Protein AF-A0A8B6CN92-F1 (afdb_monomer_lite)

InterPro domains:
  IPR001315 CARD domain [PF00619] (93-138)
  IPR001315 CARD domain [PS50209] (93-139)
  IPR011029 Death-like domain superfamily [G3DSA:1.10.533.10] (2-71)
  IPR011029 Death-like domain superfamily [G3DSA:1.10.533.10] (83-139)
  IPR011029 Death-like domain superfamily [SSF47986] (93-139)

Organism: Mytilus galloprovincialis (NCBI:txid29158)

Sequence (139 aa):
MVFQLGTDLGLSITDLEHIDKCNCDLTTQSKEVLFRWRRDRLVRPTIRVLEQALVNSRKGSRCLEEVVKNVALKTLRAVETITDKIRDIYSDKIIQDIQISQILDHMMTHLVISADDRRDIEHYPRQDDQNKALLDIVI

Foldseek 3Di:
DLQQLLVLLPHDPVQLVVLPVPDDDPVSSNVVSLVCSPVVPSDPPDPVSSVVSCVVVVPDDPVVVVVVVVVVVVVVVVVVVVVVVVVCCCVVPVPVVDDVVVVVVVCVVVVVDDPVLVVVLVVDPDSVSSVVSVVVSND

Structur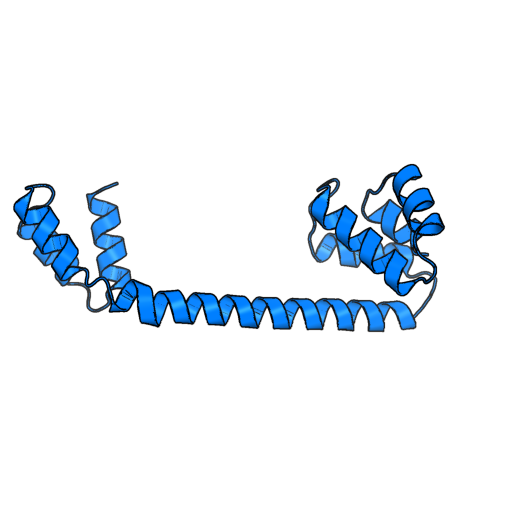e (mmCIF, N/CA/C/O backbone):
data_AF-A0A8B6CN92-F1
#
_entry.id   AF-A0A8B6CN92-F1
#
loop_
_atom_site.group_PDB
_atom_site.id
_atom_site.type_symbol
_atom_site.label_atom_id
_atom_site.label_alt_id
_atom_site.label_comp_id
_atom_site.label_asym_id
_atom_site.label_entity_id
_atom_site.label_seq_id
_atom_site.pdbx_PDB_ins_code
_atom_site.Cartn_x
_atom_site.Cartn_y
_atom_site.Cartn_z
_atom_site.occupancy
_atom_site.B_iso_or_equiv
_atom_site.auth_seq_id
_atom_site.auth_comp_id
_atom_site.auth_asym_id
_atom_site.auth_atom_id
_atom_site.pdbx_PDB_model_num
ATOM 1 N N . MET A 1 1 ? 17.346 -0.558 -27.825 1.00 63.81 1 MET A N 1
ATOM 2 C CA . MET A 1 1 ? 16.817 -1.514 -26.821 1.00 63.81 1 MET A CA 1
ATOM 3 C C . MET A 1 1 ? 15.950 -0.815 -25.777 1.00 63.81 1 MET A C 1
ATOM 5 O O . MET A 1 1 ? 14.793 -1.187 -25.673 1.00 63.81 1 MET A O 1
ATOM 9 N N . VAL A 1 2 ? 16.441 0.219 -25.075 1.00 70.25 2 VAL A N 1
ATOM 10 C CA . VAL A 1 2 ? 15.622 1.039 -24.146 1.00 70.25 2 VAL A CA 1
ATOM 11 C C . VAL A 1 2 ? 14.433 1.691 -24.856 1.00 70.25 2 VAL A C 1
ATOM 13 O O . VAL A 1 2 ? 13.327 1.697 -24.331 1.00 70.25 2 VAL A O 1
ATOM 16 N N . PHE A 1 3 ? 14.652 2.128 -26.097 1.00 78.62 3 PHE A N 1
ATOM 17 C CA . PHE A 1 3 ? 13.602 2.637 -26.974 1.00 78.62 3 PHE A CA 1
ATOM 18 C C . PHE A 1 3 ? 12.463 1.619 -27.177 1.00 78.62 3 PHE A C 1
ATOM 20 O O . PHE A 1 3 ? 11.315 1.927 -26.893 1.00 78.62 3 PHE A O 1
ATOM 27 N N . GLN A 1 4 ? 12.791 0.373 -27.553 1.00 78.69 4 GLN A N 1
ATOM 28 C CA . GLN A 1 4 ? 11.803 -0.700 -27.739 1.00 78.69 4 GLN A CA 1
ATOM 29 C C . GLN A 1 4 ? 11.071 -1.042 -26.437 1.00 78.69 4 GLN A C 1
ATOM 31 O O . GLN A 1 4 ? 9.855 -1.176 -26.444 1.00 78.69 4 GLN A O 1
ATOM 36 N N . LEU A 1 5 ? 11.800 -1.139 -25.318 1.00 79.75 5 LEU A N 1
ATOM 37 C CA . LEU A 1 5 ? 11.197 -1.371 -24.005 1.00 79.75 5 LEU A CA 1
ATOM 38 C C . LEU A 1 5 ? 10.192 -0.265 -23.664 1.00 79.75 5 LEU A C 1
ATOM 40 O O . LEU A 1 5 ? 9.091 -0.552 -23.220 1.00 79.75 5 LEU A O 1
ATOM 44 N N . GLY A 1 6 ? 10.551 0.996 -23.893 1.00 81.56 6 GLY A N 1
ATOM 45 C CA . GLY A 1 6 ? 9.658 2.119 -23.651 1.00 81.56 6 GLY A CA 1
ATOM 46 C C . GLY A 1 6 ? 8.415 2.102 -24.537 1.00 81.56 6 GLY A C 1
ATOM 47 O O . GLY A 1 6 ? 7.318 2.322 -24.033 1.00 81.56 6 GLY A O 1
ATOM 48 N N . THR A 1 7 ? 8.560 1.764 -25.821 1.00 85.19 7 THR A N 1
ATOM 49 C CA . THR A 1 7 ? 7.420 1.598 -26.734 1.00 85.19 7 THR A CA 1
ATOM 50 C C . THR A 1 7 ? 6.497 0.464 -26.283 1.00 85.19 7 THR A C 1
ATOM 52 O O . THR A 1 7 ? 5.285 0.649 -26.229 1.00 85.19 7 THR A O 1
ATOM 55 N N . ASP A 1 8 ? 7.056 -0.679 -25.876 1.00 82.69 8 ASP A N 1
ATOM 56 C CA . ASP A 1 8 ? 6.289 -1.832 -25.385 1.00 82.69 8 ASP A CA 1
ATOM 57 C C . ASP A 1 8 ? 5.588 -1.545 -24.041 1.00 82.69 8 ASP A C 1
ATOM 59 O O . ASP A 1 8 ? 4.558 -2.141 -23.726 1.00 82.69 8 ASP A O 1
ATOM 63 N N . LEU A 1 9 ? 6.125 -0.607 -23.254 1.00 81.56 9 LEU A N 1
ATOM 64 C CA . LEU A 1 9 ? 5.518 -0.089 -22.024 1.00 81.56 9 LEU A CA 1
ATOM 65 C C . LEU A 1 9 ? 4.534 1.072 -22.276 1.00 81.56 9 LEU A C 1
ATOM 67 O O . LEU A 1 9 ? 3.927 1.576 -21.329 1.00 81.56 9 LEU A O 1
ATOM 71 N N . GLY A 1 10 ? 4.341 1.471 -23.536 1.00 85.56 10 GLY A N 1
ATOM 72 C CA . GLY A 1 10 ? 3.359 2.470 -23.955 1.00 85.56 10 GLY A CA 1
ATOM 73 C C . GLY A 1 10 ? 3.829 3.924 -23.887 1.00 85.56 10 GLY A C 1
ATOM 74 O O . GLY A 1 10 ? 2.989 4.817 -23.946 1.00 85.56 10 GLY A O 1
ATOM 75 N N . LEU A 1 11 ? 5.133 4.190 -23.756 1.00 87.62 11 LEU A N 1
ATOM 76 C CA . LEU A 1 11 ? 5.667 5.554 -23.826 1.00 87.62 11 LEU A CA 1
ATOM 77 C C . LEU A 1 11 ? 5.601 6.091 -25.262 1.00 87.62 11 LEU A C 1
ATOM 79 O O . LEU A 1 11 ? 5.790 5.352 -26.232 1.00 87.62 11 LEU A O 1
ATOM 83 N N . SER A 1 12 ? 5.387 7.403 -25.388 1.00 88.88 12 SER A N 1
ATOM 84 C CA . SER A 1 12 ? 5.416 8.077 -26.684 1.00 88.88 12 SER A CA 1
ATOM 85 C C . SER A 1 12 ? 6.838 8.130 -27.254 1.00 88.88 12 SER A C 1
ATOM 87 O O . SER A 1 12 ? 7.826 8.158 -26.518 1.00 88.88 12 SER A O 1
ATOM 89 N N . ILE A 1 13 ? 6.953 8.197 -28.582 1.00 86.50 13 ILE A N 1
ATOM 90 C CA . ILE A 1 13 ? 8.245 8.384 -29.264 1.00 86.50 13 ILE A CA 1
ATOM 91 C C . ILE A 1 13 ? 8.942 9.658 -28.764 1.00 86.50 13 ILE A C 1
ATOM 93 O O . ILE A 1 13 ? 10.139 9.639 -28.494 1.00 86.50 13 ILE A O 1
ATOM 97 N N . THR A 1 14 ? 8.184 10.736 -28.554 1.00 88.75 14 THR A N 1
ATOM 98 C CA . THR A 1 14 ? 8.701 12.014 -28.048 1.00 88.75 14 THR A CA 1
ATOM 99 C C . THR A 1 14 ? 9.291 11.888 -26.642 1.00 88.75 14 THR A C 1
ATOM 101 O O . THR A 1 14 ? 10.348 12.457 -26.369 1.00 88.75 14 THR A O 1
ATOM 104 N N . ASP A 1 15 ? 8.661 11.109 -25.758 1.00 87.62 15 ASP A N 1
ATOM 105 C CA . ASP A 1 15 ? 9.214 10.830 -24.429 1.00 87.62 15 ASP A CA 1
ATOM 106 C C . ASP A 1 15 ? 10.528 10.061 -24.522 1.00 87.62 15 ASP A C 1
ATOM 108 O O . ASP A 1 15 ? 11.478 10.370 -23.808 1.00 87.62 15 ASP A O 1
ATOM 112 N N . LEU A 1 16 ? 10.609 9.081 -25.420 1.00 86.38 16 LEU A N 1
ATOM 113 C CA . LEU A 1 16 ? 11.803 8.254 -25.578 1.00 86.38 16 LEU A CA 1
ATOM 114 C C . LEU A 1 16 ? 12.976 9.034 -26.166 1.00 86.38 16 LEU A C 1
ATOM 116 O O . LEU A 1 16 ? 14.097 8.893 -25.683 1.00 86.38 16 LEU A O 1
ATOM 120 N N . GLU A 1 17 ? 12.723 9.901 -27.145 1.00 88.31 17 GLU A N 1
ATOM 121 C CA . GLU A 1 17 ? 13.732 10.821 -27.676 1.00 88.31 17 GLU A CA 1
ATOM 122 C C . GLU A 1 17 ? 14.233 11.802 -26.612 1.00 88.31 17 GLU A C 1
ATOM 124 O O . GLU A 1 17 ? 15.415 12.143 -26.576 1.00 88.31 17 GLU A O 1
ATOM 129 N N . HIS A 1 18 ? 13.347 12.257 -25.725 1.00 89.56 18 HIS A N 1
ATOM 130 C CA . HIS A 1 18 ? 13.736 13.109 -24.609 1.00 89.56 18 HIS A CA 1
ATOM 131 C C . HIS A 1 18 ? 14.589 12.345 -23.585 1.00 89.56 18 HIS A C 1
ATOM 133 O O . HIS A 1 18 ? 15.615 12.855 -23.139 1.00 89.56 18 HIS A O 1
ATOM 139 N N . ILE A 1 19 ? 14.214 11.108 -23.246 1.00 85.50 19 ILE A N 1
ATOM 140 C CA . ILE A 1 19 ? 14.991 10.251 -22.341 1.00 85.50 19 ILE A CA 1
ATOM 141 C C . ILE A 1 19 ? 16.387 9.978 -22.906 1.00 85.50 19 ILE A C 1
ATOM 143 O O . ILE A 1 19 ? 17.356 10.046 -22.149 1.00 85.50 19 ILE A O 1
ATOM 147 N N . ASP A 1 20 ? 16.496 9.705 -24.206 1.00 85.50 20 ASP A N 1
ATOM 148 C CA . ASP A 1 20 ? 17.776 9.449 -24.870 1.00 85.50 20 ASP A CA 1
ATOM 149 C C . ASP A 1 20 ? 18.691 10.683 -24.847 1.00 85.50 20 ASP A C 1
ATOM 151 O O . ASP A 1 20 ? 19.872 10.582 -24.527 1.00 85.50 20 ASP A O 1
ATOM 155 N N . LYS A 1 21 ? 18.128 11.877 -25.077 1.00 85.81 21 LYS A N 1
ATOM 156 C CA . LYS A 1 21 ? 18.877 13.145 -25.042 1.00 85.81 21 LYS A CA 1
ATOM 157 C C . LYS A 1 21 ? 19.301 13.572 -23.637 1.00 85.81 21 LYS A C 1
ATOM 159 O O . LYS A 1 21 ? 20.346 14.199 -23.484 1.00 85.81 21 LYS A O 1
ATOM 164 N N . CYS A 1 22 ? 18.486 13.293 -22.622 1.00 83.38 22 CYS A N 1
ATOM 165 C CA . CYS A 1 22 ? 18.710 13.790 -21.262 1.00 83.38 22 CYS A CA 1
ATOM 166 C C . CYS A 1 22 ? 19.552 12.859 -20.382 1.00 83.38 22 CYS A C 1
ATOM 168 O O . CYS A 1 22 ? 19.970 13.277 -19.304 1.00 83.38 22 CYS A O 1
ATOM 170 N N . ASN A 1 23 ? 19.810 11.620 -20.805 1.00 80.81 23 ASN A N 1
ATOM 171 C CA . ASN A 1 23 ? 20.511 10.631 -19.989 1.00 80.81 23 ASN A CA 1
ATOM 172 C C . ASN A 1 23 ? 21.689 10.033 -20.762 1.00 80.81 23 ASN A C 1
ATOM 174 O O . ASN A 1 23 ? 21.522 9.493 -21.853 1.00 80.81 23 ASN A O 1
ATOM 178 N N . CYS A 1 24 ? 22.878 10.101 -20.166 1.00 77.00 24 CYS A N 1
ATOM 179 C CA . CYS A 1 24 ? 24.141 9.746 -20.814 1.00 77.00 24 CYS A CA 1
ATOM 180 C C . CYS A 1 24 ? 24.442 8.240 -20.854 1.00 77.00 24 CYS A C 1
ATOM 182 O O . CYS A 1 24 ? 25.343 7.822 -21.579 1.00 77.00 24 CYS A O 1
ATOM 184 N N . ASP A 1 25 ? 23.715 7.422 -20.090 1.00 80.25 25 ASP A N 1
ATOM 185 C CA . ASP A 1 25 ? 23.948 5.984 -20.009 1.00 80.25 25 ASP A CA 1
ATOM 186 C C . ASP A 1 25 ? 22.647 5.167 -19.988 1.00 80.25 25 ASP A C 1
ATOM 188 O O . ASP A 1 25 ? 21.594 5.606 -19.513 1.00 80.25 25 ASP A O 1
ATOM 192 N N . LEU A 1 26 ? 22.744 3.926 -20.471 1.00 74.25 26 LEU A N 1
ATOM 193 C CA . LEU A 1 26 ? 21.615 3.001 -20.602 1.00 74.25 26 LEU A CA 1
ATOM 194 C C . LEU A 1 26 ? 20.935 2.675 -19.265 1.00 74.25 26 LEU A C 1
ATOM 196 O O . LEU A 1 26 ? 19.743 2.361 -19.251 1.00 74.25 26 LEU A O 1
ATOM 200 N N . THR A 1 27 ? 21.658 2.732 -18.143 1.00 73.19 27 THR A N 1
ATOM 201 C CA . THR A 1 27 ? 21.092 2.459 -16.814 1.00 73.19 27 THR A CA 1
ATOM 202 C C . THR A 1 27 ? 20.162 3.589 -16.407 1.00 73.19 27 THR A C 1
ATOM 204 O O . THR A 1 27 ? 19.042 3.337 -15.961 1.00 73.19 27 THR A O 1
ATOM 207 N N . THR A 1 28 ? 20.604 4.831 -16.583 1.00 77.62 28 THR A N 1
ATOM 208 C CA . THR A 1 28 ? 19.808 6.016 -16.253 1.00 77.62 28 THR A CA 1
ATOM 209 C C . THR A 1 28 ? 18.626 6.167 -17.213 1.00 77.62 28 THR A C 1
ATOM 211 O O . THR A 1 28 ? 17.501 6.363 -16.757 1.00 77.62 28 THR A O 1
ATOM 214 N N . GLN A 1 29 ? 18.825 5.911 -18.512 1.00 78.12 29 GLN A N 1
ATOM 215 C CA . GLN A 1 29 ? 17.733 5.851 -19.492 1.00 78.12 29 GLN A CA 1
ATOM 216 C C . GLN A 1 29 ? 16.674 4.791 -19.124 1.00 78.12 29 GLN A C 1
ATOM 218 O O . GLN A 1 29 ? 15.477 5.070 -19.138 1.00 78.12 29 GLN A O 1
ATOM 223 N N . SER A 1 30 ? 17.094 3.578 -18.740 1.00 75.88 30 SER A N 1
ATOM 224 C CA . SER A 1 30 ? 16.167 2.495 -18.363 1.00 75.88 30 SER A CA 1
ATOM 225 C C . SER A 1 30 ? 15.378 2.818 -17.091 1.00 75.88 30 SER A C 1
ATOM 227 O O . SER A 1 30 ? 14.189 2.511 -17.005 1.00 75.88 30 SER A O 1
ATOM 229 N N . LYS A 1 31 ? 16.021 3.449 -16.100 1.00 78.75 31 LYS A N 1
ATOM 230 C CA . LYS A 1 31 ? 15.349 3.912 -14.877 1.00 78.75 31 LYS A CA 1
ATOM 231 C C . LYS A 1 31 ? 14.274 4.942 -15.194 1.00 78.75 31 LYS A C 1
ATOM 233 O O . LYS A 1 31 ? 13.169 4.826 -14.672 1.00 78.75 31 LYS A O 1
ATOM 238 N N . GLU A 1 32 ? 14.585 5.904 -16.056 1.00 82.56 32 GLU A N 1
ATOM 239 C CA . GLU A 1 32 ? 13.645 6.956 -16.436 1.00 82.56 32 GLU A CA 1
ATOM 240 C C . GLU A 1 32 ? 12.457 6.396 -17.238 1.00 82.56 32 GLU A C 1
ATOM 242 O O . GLU A 1 32 ? 11.314 6.754 -16.959 1.00 82.56 32 GLU A O 1
ATOM 247 N N . VAL A 1 33 ? 12.682 5.435 -18.146 1.00 83.50 33 VAL A N 1
ATOM 248 C CA . VAL A 1 33 ? 11.593 4.716 -18.840 1.00 83.50 33 VAL A CA 1
ATOM 249 C C . VAL A 1 33 ? 10.652 4.030 -17.845 1.00 83.50 33 VAL A C 1
ATOM 251 O O . VAL A 1 33 ? 9.435 4.193 -17.931 1.00 83.50 33 VAL A O 1
ATOM 254 N N . LEU A 1 34 ? 11.196 3.291 -16.872 1.00 81.12 34 LEU A N 1
ATOM 255 C CA . LEU A 1 34 ? 10.391 2.609 -15.852 1.00 81.12 34 LEU A CA 1
ATOM 256 C C . LEU A 1 34 ? 9.666 3.596 -14.929 1.00 81.12 34 LEU A C 1
ATOM 258 O O . LEU A 1 34 ? 8.532 3.341 -14.516 1.00 81.12 34 LEU A O 1
ATOM 262 N N . PHE A 1 35 ? 10.309 4.719 -14.610 1.00 84.06 35 PHE A N 1
ATOM 263 C CA . PHE A 1 35 ? 9.724 5.776 -13.797 1.00 84.06 35 PHE A CA 1
ATOM 264 C C . PHE A 1 35 ? 8.513 6.404 -14.492 1.00 84.06 35 PHE A C 1
ATOM 266 O O . PHE A 1 35 ? 7.430 6.450 -13.902 1.00 84.06 35 PHE A O 1
ATOM 273 N N . ARG A 1 36 ? 8.659 6.812 -15.758 1.00 83.94 36 ARG A N 1
ATOM 274 C CA . ARG A 1 36 ? 7.561 7.395 -16.543 1.00 83.94 36 ARG A CA 1
ATOM 275 C C . ARG A 1 36 ? 6.443 6.401 -16.808 1.00 83.94 36 ARG A C 1
ATOM 277 O O . ARG A 1 36 ? 5.285 6.739 -16.598 1.00 83.94 36 ARG A O 1
ATOM 284 N N . TRP A 1 37 ? 6.770 5.149 -17.128 1.00 82.50 37 TRP A N 1
ATOM 285 C CA . TRP A 1 37 ? 5.771 4.084 -17.258 1.00 82.50 37 TRP A CA 1
ATOM 286 C C . TRP A 1 37 ? 4.895 3.951 -16.002 1.00 82.50 37 TRP A C 1
ATOM 288 O O . TRP A 1 37 ? 3.667 3.876 -16.085 1.00 82.50 37 TRP A O 1
ATOM 298 N N . ARG A 1 38 ? 5.513 3.976 -14.814 1.00 80.00 38 ARG A N 1
ATOM 299 C CA . ARG A 1 38 ? 4.788 3.881 -13.541 1.00 80.00 38 ARG A CA 1
ATOM 300 C C . ARG A 1 38 ? 3.976 5.140 -13.227 1.00 80.00 38 ARG A C 1
ATOM 302 O O . ARG A 1 38 ? 2.891 5.025 -12.652 1.00 80.00 38 ARG A O 1
ATOM 309 N N . ARG A 1 39 ? 4.508 6.320 -13.550 1.00 81.62 39 ARG A N 1
ATOM 310 C CA . ARG A 1 39 ? 3.897 7.618 -13.239 1.00 81.62 39 ARG A CA 1
ATOM 311 C C . ARG A 1 39 ? 2.711 7.926 -14.149 1.00 81.62 39 ARG A C 1
ATOM 313 O O . ARG A 1 39 ? 1.650 8.286 -13.649 1.00 81.62 39 ARG A O 1
ATOM 320 N N . ASP A 1 40 ? 2.885 7.734 -15.451 1.00 76.00 40 ASP A N 1
ATOM 321 C CA . ASP A 1 40 ? 1.966 8.243 -16.471 1.00 76.00 40 ASP A CA 1
ATOM 322 C C . ASP A 1 40 ? 0.800 7.267 -16.737 1.00 76.00 40 ASP A C 1
ATOM 324 O O . ASP A 1 40 ? -0.146 7.601 -17.443 1.00 76.00 40 ASP A O 1
ATOM 328 N N . ARG A 1 41 ? 0.827 6.070 -16.118 1.00 66.06 41 ARG A N 1
ATOM 329 C CA . ARG A 1 41 ? -0.246 5.046 -16.102 1.00 66.06 41 ARG A CA 1
ATOM 330 C C . ARG A 1 41 ? -0.823 4.684 -17.483 1.00 66.06 41 ARG A C 1
ATOM 332 O O . ARG A 1 41 ? -1.927 4.148 -17.553 1.00 66.06 41 ARG A O 1
ATOM 339 N N . LEU A 1 42 ? -0.064 4.919 -18.556 1.00 62.97 42 LEU A N 1
ATOM 340 C CA . LEU A 1 42 ? -0.471 4.691 -19.951 1.00 62.97 42 LEU A CA 1
ATOM 341 C C . LEU A 1 42 ? -0.847 3.222 -20.207 1.00 62.97 42 LEU A C 1
ATOM 343 O O . LEU A 1 42 ? -1.802 2.926 -20.917 1.00 62.97 42 LEU A O 1
ATOM 347 N N . VAL A 1 43 ? -0.140 2.305 -19.543 1.00 67.25 43 VAL A N 1
ATOM 348 C CA . VAL A 1 43 ? -0.483 0.885 -19.412 1.00 67.25 43 VAL A CA 1
ATOM 349 C C . VAL A 1 43 ? -0.422 0.538 -17.928 1.00 67.25 43 VAL A C 1
ATOM 351 O O . VAL A 1 43 ? 0.471 1.011 -17.226 1.00 67.25 43 VAL A O 1
ATOM 354 N N . ARG A 1 44 ? -1.354 -0.289 -17.424 1.00 73.38 44 ARG A N 1
ATOM 355 C CA . ARG A 1 44 ? -1.400 -0.662 -15.998 1.00 73.38 44 ARG A CA 1
ATOM 356 C C . ARG A 1 44 ? -0.027 -1.205 -15.563 1.00 73.38 44 ARG A C 1
ATOM 358 O O . ARG A 1 44 ? 0.372 -2.262 -16.064 1.00 73.38 44 ARG A O 1
ATOM 365 N N . PRO A 1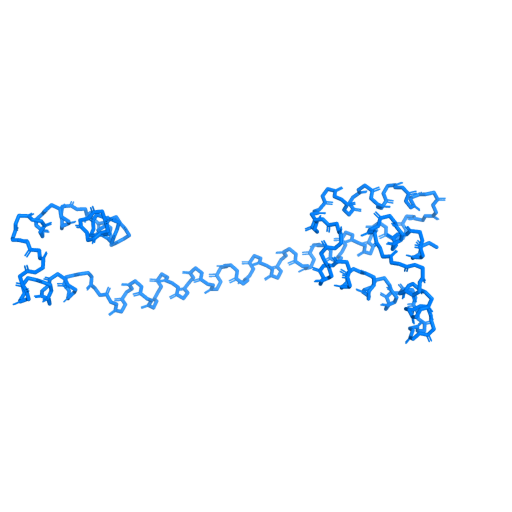 45 ? 0.682 -0.531 -14.635 1.00 72.19 45 PRO A N 1
ATOM 366 C CA . PRO A 1 45 ? 2.051 -0.888 -14.305 1.00 72.19 45 PRO A CA 1
ATOM 367 C C . PRO A 1 45 ? 2.067 -2.139 -13.429 1.00 72.19 45 PRO A C 1
ATOM 369 O O . PRO A 1 45 ? 2.019 -2.075 -12.202 1.00 72.19 45 PRO A O 1
ATOM 372 N N . THR A 1 46 ? 2.058 -3.298 -14.081 1.00 76.06 46 THR A N 1
ATOM 373 C CA . THR A 1 46 ? 2.081 -4.617 -13.447 1.00 76.06 46 THR A CA 1
ATOM 374 C C . THR A 1 46 ? 3.337 -5.369 -13.853 1.00 76.06 46 THR A C 1
ATOM 376 O O . THR A 1 46 ? 3.860 -5.172 -14.950 1.00 76.06 46 THR A O 1
ATOM 379 N N . ILE A 1 47 ? 3.793 -6.277 -12.988 1.00 67.81 47 ILE A N 1
ATOM 380 C CA . ILE A 1 47 ? 4.965 -7.121 -13.256 1.00 67.81 47 ILE A CA 1
ATOM 381 C C . ILE A 1 47 ? 4.787 -7.904 -14.563 1.00 67.81 47 ILE A C 1
ATOM 383 O O . ILE A 1 47 ? 5.704 -7.931 -15.371 1.00 67.81 47 ILE A O 1
ATOM 387 N N . ARG A 1 48 ? 3.584 -8.432 -14.837 1.00 70.75 48 ARG A N 1
ATOM 388 C CA . ARG A 1 48 ? 3.298 -9.196 -16.066 1.00 70.75 48 ARG A CA 1
ATOM 389 C C . ARG A 1 48 ? 3.502 -8.372 -17.342 1.00 70.75 48 ARG A C 1
ATOM 391 O O . ARG A 1 48 ? 4.013 -8.890 -18.327 1.00 70.75 48 ARG A O 1
ATOM 398 N N . VAL A 1 49 ? 3.122 -7.091 -17.327 1.00 75.38 49 VAL A N 1
ATOM 399 C CA . VAL A 1 49 ? 3.337 -6.177 -18.466 1.00 75.38 49 VAL A CA 1
ATOM 400 C C . VAL A 1 49 ? 4.827 -5.904 -18.660 1.00 75.38 49 VAL A C 1
ATOM 402 O O . VAL A 1 49 ? 5.311 -5.943 -19.787 1.00 75.38 49 VAL A O 1
ATOM 405 N N . LEU A 1 50 ? 5.566 -5.692 -17.567 1.00 73.50 50 LEU A N 1
ATOM 406 C CA . LEU A 1 50 ? 7.013 -5.503 -17.625 1.00 73.50 50 LEU A CA 1
ATOM 407 C C . LEU A 1 50 ? 7.731 -6.753 -18.146 1.00 73.50 50 LEU A C 1
ATOM 409 O O . LEU A 1 50 ? 8.582 -6.646 -19.019 1.00 73.50 50 LEU A O 1
ATOM 413 N N . GLU A 1 51 ? 7.373 -7.936 -17.652 1.00 70.31 51 GLU A N 1
ATOM 414 C CA . GLU A 1 51 ? 7.917 -9.211 -18.125 1.00 70.31 51 GLU A CA 1
ATOM 415 C C . GLU A 1 51 ? 7.651 -9.410 -19.615 1.00 70.31 51 GLU A C 1
ATOM 417 O O . GLU A 1 51 ? 8.563 -9.776 -20.353 1.00 70.31 51 GLU A O 1
ATOM 422 N N . GLN A 1 52 ? 6.436 -9.108 -20.079 1.00 75.88 52 GLN A N 1
ATOM 423 C CA . GLN A 1 52 ? 6.092 -9.217 -21.492 1.00 75.88 52 GLN A CA 1
ATOM 424 C C . GLN A 1 52 ? 6.895 -8.233 -22.352 1.00 75.88 52 GLN A C 1
ATOM 426 O O . GLN A 1 52 ? 7.450 -8.635 -23.372 1.00 75.88 52 GLN A O 1
ATOM 431 N N . ALA A 1 53 ? 7.013 -6.972 -21.931 1.00 75.75 53 ALA A N 1
ATOM 432 C CA . ALA A 1 53 ? 7.816 -5.967 -22.627 1.00 75.75 53 ALA A CA 1
ATOM 433 C C . ALA A 1 53 ? 9.306 -6.353 -22.659 1.00 75.75 53 ALA A C 1
ATOM 435 O O . ALA A 1 53 ? 9.988 -6.214 -23.673 1.00 75.75 53 ALA A O 1
ATOM 436 N N . LEU A 1 54 ? 9.816 -6.943 -21.576 1.00 71.81 54 LEU A N 1
ATOM 437 C CA . LEU A 1 54 ? 11.179 -7.462 -21.524 1.00 71.81 54 LEU A CA 1
ATOM 438 C C . LEU A 1 54 ? 11.369 -8.659 -22.453 1.00 71.81 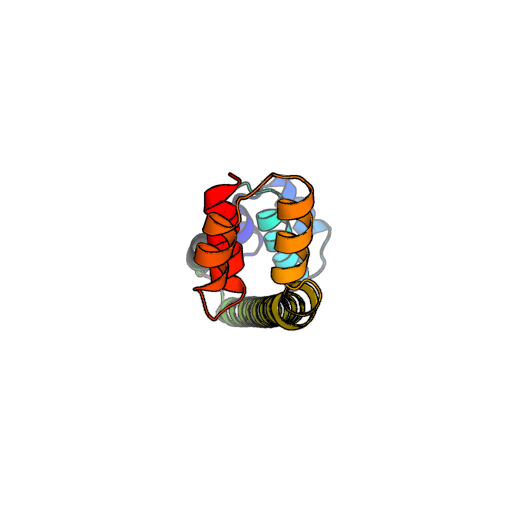54 LEU A C 1
ATOM 440 O O . LEU A 1 54 ? 12.392 -8.723 -23.129 1.00 71.81 54 LEU A O 1
ATOM 444 N N . VAL A 1 55 ? 10.392 -9.566 -22.535 1.00 72.31 55 VAL A N 1
ATOM 445 C CA . VAL A 1 55 ? 10.396 -10.704 -23.467 1.00 72.31 55 VAL A CA 1
ATOM 446 C C . VAL A 1 55 ? 10.346 -10.237 -24.924 1.00 72.31 55 VAL A C 1
ATOM 448 O O . VAL A 1 55 ? 11.079 -10.766 -25.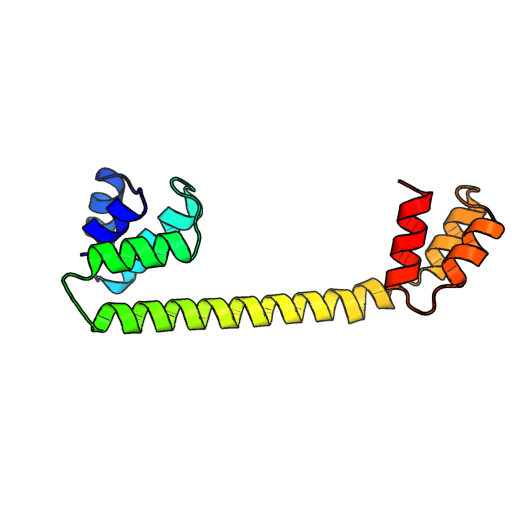760 1.00 72.31 55 VAL A O 1
ATOM 451 N N . ASN A 1 56 ? 9.563 -9.206 -25.224 1.00 72.19 56 ASN A N 1
ATOM 452 C CA . ASN A 1 56 ? 9.490 -8.611 -26.557 1.00 72.19 56 ASN A CA 1
ATOM 453 C C . ASN A 1 56 ? 10.803 -7.897 -26.931 1.00 72.19 56 ASN A C 1
ATOM 455 O O . ASN A 1 56 ? 11.302 -8.044 -28.048 1.00 72.19 56 ASN A O 1
ATOM 459 N N . SER A 1 57 ? 11.438 -7.227 -25.965 1.00 64.38 57 SER A N 1
ATOM 460 C CA . SER A 1 57 ? 12.752 -6.591 -26.132 1.00 64.38 57 SER A CA 1
ATOM 461 C C . SER A 1 57 ? 13.937 -7.582 -26.141 1.00 64.38 57 SER A C 1
ATOM 463 O O . SER A 1 57 ? 15.054 -7.218 -26.518 1.00 64.38 57 SER A O 1
ATOM 465 N N . ARG A 1 58 ? 13.706 -8.852 -25.762 1.00 56.91 58 ARG A N 1
ATOM 466 C CA . ARG A 1 58 ? 14.705 -9.900 -25.445 1.00 56.91 58 ARG A CA 1
ATOM 467 C C . ARG A 1 58 ? 15.476 -10.461 -26.636 1.00 56.91 58 ARG A C 1
ATOM 469 O O . ARG A 1 58 ? 16.292 -11.359 -26.444 1.00 56.91 58 ARG A O 1
ATOM 476 N N . LYS A 1 59 ? 15.322 -9.922 -27.845 1.00 57.66 59 LYS A N 1
ATOM 477 C CA . LYS A 1 59 ? 16.189 -10.299 -28.975 1.00 57.66 59 LYS A CA 1
ATOM 478 C C . LYS A 1 59 ? 17.641 -9.773 -28.842 1.00 57.66 59 LYS A C 1
ATOM 480 O O . LYS A 1 59 ? 18.348 -9.770 -29.841 1.00 57.66 59 LYS A O 1
ATOM 485 N N . GLY A 1 60 ? 18.109 -9.343 -27.652 1.00 50.28 60 GLY A N 1
ATOM 486 C CA . GLY A 1 60 ? 19.357 -8.569 -27.524 1.00 50.28 60 GLY A CA 1
ATOM 487 C C . GLY A 1 60 ? 20.371 -8.831 -26.391 1.00 50.28 60 GLY A C 1
ATOM 488 O O . GLY A 1 60 ? 21.552 -8.671 -26.677 1.00 50.28 60 GLY A O 1
ATOM 489 N N . SER A 1 61 ? 20.051 -9.179 -25.128 1.00 54.62 61 SER A N 1
ATOM 490 C CA . SER A 1 61 ? 21.129 -9.275 -24.101 1.00 54.62 61 SER A CA 1
ATOM 491 C C . SER A 1 61 ? 20.759 -9.952 -22.770 1.00 54.62 61 SER A C 1
ATOM 493 O O . SER A 1 61 ? 19.813 -9.536 -22.104 1.00 54.62 61 SER A O 1
ATOM 495 N N . ARG A 1 62 ? 21.578 -10.922 -22.317 1.00 56.91 62 ARG A N 1
ATOM 496 C CA . ARG A 1 62 ? 21.520 -11.539 -20.966 1.00 56.91 62 ARG A CA 1
ATOM 497 C C . ARG A 1 62 ? 21.831 -10.554 -19.829 1.00 56.91 62 ARG A C 1
ATOM 499 O O . ARG A 1 62 ? 21.348 -10.740 -18.720 1.00 56.91 62 ARG A O 1
ATOM 506 N N . CYS A 1 63 ? 22.593 -9.496 -20.106 1.00 50.59 63 CYS A N 1
ATOM 507 C CA . CYS A 1 63 ? 23.026 -8.517 -19.105 1.00 50.59 63 CYS A CA 1
ATOM 508 C C . CYS A 1 63 ? 21.846 -7.688 -18.555 1.00 50.59 63 CYS A C 1
ATOM 510 O O . CYS A 1 63 ? 21.793 -7.373 -17.369 1.00 50.59 63 CYS A O 1
ATOM 512 N N . LEU A 1 64 ? 20.839 -7.398 -19.390 1.00 52.66 64 LEU A N 1
ATOM 513 C CA . LEU A 1 64 ? 19.661 -6.637 -18.961 1.00 52.66 64 LEU A CA 1
ATOM 514 C C . LEU A 1 64 ? 18.722 -7.462 -18.070 1.00 52.66 64 LEU A C 1
ATOM 516 O O . LEU A 1 64 ? 18.107 -6.915 -17.162 1.00 52.66 64 LEU A O 1
ATOM 520 N N . GLU A 1 65 ? 18.630 -8.776 -18.294 1.00 56.78 65 GLU A N 1
ATOM 521 C CA . GLU A 1 65 ? 17.835 -9.665 -17.441 1.00 56.78 65 GLU A CA 1
ATOM 522 C C . GLU A 1 65 ? 18.361 -9.667 -16.003 1.00 56.78 65 GLU A C 1
ATOM 524 O O . GLU A 1 65 ? 17.584 -9.632 -15.052 1.00 56.78 65 GLU A O 1
ATOM 529 N N . GLU A 1 66 ? 19.680 -9.644 -15.845 1.00 59.91 66 GLU A N 1
ATOM 530 C CA . GLU A 1 66 ? 20.334 -9.610 -14.543 1.00 59.91 66 GLU A CA 1
ATOM 531 C C . GLU A 1 66 ? 20.200 -8.241 -13.867 1.00 59.91 66 GLU A C 1
ATOM 533 O O . GLU A 1 66 ? 19.901 -8.168 -12.675 1.00 59.91 66 GLU A O 1
ATOM 538 N N . VAL A 1 67 ? 20.315 -7.144 -14.624 1.00 59.38 67 VAL A N 1
ATOM 539 C CA . VAL A 1 67 ? 20.073 -5.788 -14.104 1.00 59.38 67 VAL A CA 1
ATOM 540 C C . VAL A 1 67 ? 18.615 -5.613 -13.675 1.00 59.38 67 VAL A C 1
ATOM 542 O O . VAL A 1 67 ? 18.361 -5.123 -12.576 1.00 59.38 67 VAL A O 1
ATOM 545 N N . VAL A 1 68 ? 17.648 -6.054 -14.483 1.00 60.84 68 VAL A N 1
ATOM 546 C CA . VAL A 1 68 ? 16.222 -5.926 -14.157 1.00 60.84 68 VAL A CA 1
ATOM 547 C C . VAL A 1 68 ? 15.822 -6.844 -13.005 1.00 60.84 68 VAL A C 1
ATOM 549 O O . VAL A 1 68 ? 15.130 -6.381 -12.102 1.00 60.84 68 VAL A O 1
ATOM 552 N N . LYS A 1 69 ? 16.303 -8.096 -12.961 1.00 63.47 69 LYS A N 1
ATOM 553 C CA . LYS A 1 69 ? 16.114 -8.976 -11.794 1.00 63.47 69 LYS A CA 1
ATOM 554 C C . LYS A 1 69 ? 16.668 -8.332 -10.529 1.00 63.47 69 LYS A C 1
ATOM 556 O O . LYS A 1 69 ? 15.979 -8.308 -9.515 1.00 63.47 69 LYS A O 1
ATOM 561 N N . ASN A 1 70 ? 17.866 -7.752 -10.593 1.00 67.62 70 ASN A N 1
ATOM 562 C CA . ASN A 1 70 ? 18.478 -7.084 -9.446 1.00 67.62 70 ASN A CA 1
ATOM 563 C C . ASN A 1 70 ? 17.710 -5.831 -9.004 1.00 67.62 70 ASN A C 1
ATOM 565 O O . ASN A 1 70 ? 17.566 -5.600 -7.804 1.00 67.62 70 ASN A O 1
ATOM 569 N N . VAL A 1 71 ? 17.198 -5.027 -9.940 1.00 71.44 71 VAL A N 1
ATOM 570 C CA . VAL A 1 71 ? 16.360 -3.861 -9.615 1.00 71.44 71 VAL A CA 1
ATOM 571 C C . VAL A 1 71 ? 15.030 -4.311 -9.009 1.00 71.44 71 VAL A C 1
ATOM 573 O O . VAL A 1 71 ? 14.676 -3.827 -7.938 1.00 71.44 71 VAL A O 1
ATOM 576 N N . ALA A 1 72 ? 14.345 -5.280 -9.620 1.00 64.25 72 ALA A N 1
ATOM 577 C CA . ALA A 1 72 ? 13.083 -5.821 -9.120 1.00 64.25 72 ALA A CA 1
ATOM 578 C C . ALA A 1 72 ? 13.238 -6.426 -7.715 1.00 64.25 72 ALA A C 1
ATOM 580 O O . ALA A 1 72 ? 12.448 -6.109 -6.832 1.00 64.25 72 ALA A O 1
ATOM 581 N N . LEU A 1 73 ? 14.297 -7.210 -7.473 1.00 66.56 73 LEU A N 1
ATOM 582 C CA . LEU A 1 73 ? 14.615 -7.777 -6.156 1.00 66.56 73 LEU A CA 1
ATOM 583 C C . LEU A 1 73 ? 14.894 -6.697 -5.107 1.00 66.56 73 LEU A C 1
ATOM 585 O O . LEU A 1 73 ? 14.411 -6.798 -3.981 1.00 66.56 73 LEU A O 1
ATOM 589 N N . LYS A 1 74 ? 15.649 -5.647 -5.455 1.00 73.50 74 LYS A N 1
ATOM 590 C CA . LYS A 1 74 ? 15.903 -4.522 -4.541 1.00 73.50 74 LYS A CA 1
ATOM 591 C C . LYS A 1 74 ? 14.619 -3.771 -4.204 1.00 73.50 74 LYS A C 1
ATOM 593 O O . LYS A 1 74 ? 14.402 -3.438 -3.043 1.00 73.50 74 LYS A O 1
ATOM 598 N N . THR A 1 75 ? 13.767 -3.524 -5.197 1.00 68.06 75 THR A N 1
ATOM 599 C CA . THR A 1 75 ? 12.468 -2.882 -4.979 1.00 68.06 75 THR A CA 1
ATOM 600 C C . THR A 1 75 ? 11.558 -3.756 -4.121 1.00 68.06 75 THR A C 1
ATOM 602 O O . THR A 1 75 ? 10.918 -3.231 -3.218 1.00 68.06 75 THR A O 1
ATOM 605 N N . LEU A 1 76 ? 11.540 -5.071 -4.343 1.00 68.06 76 LEU A N 1
ATOM 606 C CA . LEU A 1 76 ? 10.700 -6.006 -3.595 1.00 68.06 76 LEU A CA 1
ATOM 607 C C . LEU A 1 76 ? 11.108 -6.069 -2.116 1.00 68.06 76 LEU A C 1
ATOM 609 O O . LEU A 1 76 ? 10.260 -5.873 -1.254 1.00 68.06 76 LEU A O 1
ATOM 613 N N . ARG A 1 77 ? 12.413 -6.159 -1.824 1.00 71.38 77 ARG A N 1
ATOM 614 C CA . ARG A 1 77 ? 12.938 -6.085 -0.446 1.00 71.38 77 ARG A CA 1
ATOM 615 C C . ARG A 1 77 ? 12.621 -4.759 0.244 1.00 71.38 77 ARG A C 1
ATOM 617 O O . ARG A 1 77 ? 12.308 -4.730 1.432 1.00 71.38 77 ARG A O 1
ATOM 624 N N . ALA A 1 78 ? 12.715 -3.648 -0.489 1.00 76.00 78 ALA A N 1
ATOM 625 C CA . ALA A 1 78 ? 12.371 -2.335 0.048 1.00 76.00 78 ALA A CA 1
ATOM 626 C C . ALA A 1 78 ? 10.873 -2.235 0.376 1.00 76.00 78 ALA A C 1
ATOM 628 O O . ALA A 1 78 ? 10.520 -1.679 1.413 1.00 76.00 78 ALA A O 1
ATOM 629 N N . VAL A 1 79 ? 10.005 -2.797 -0.473 1.00 70.19 79 VAL A N 1
ATOM 630 C CA . VAL A 1 79 ? 8.560 -2.866 -0.218 1.00 70.19 79 VAL A CA 1
ATOM 631 C C . VAL A 1 79 ? 8.270 -3.737 1.000 1.00 70.19 79 VAL A C 1
ATOM 633 O O . VAL A 1 79 ? 7.566 -3.266 1.882 1.00 70.19 79 VAL A O 1
ATOM 636 N N . GLU A 1 80 ? 8.862 -4.930 1.106 1.00 74.50 80 GLU A N 1
ATOM 637 C CA . GLU A 1 80 ? 8.717 -5.808 2.281 1.00 74.50 80 GLU A CA 1
ATOM 638 C C . GLU A 1 80 ? 9.120 -5.088 3.572 1.00 74.50 80 GLU A C 1
ATOM 640 O O . GLU A 1 80 ? 8.348 -5.043 4.523 1.00 74.50 80 GLU A O 1
ATOM 645 N N . THR A 1 81 ? 10.266 -4.399 3.566 1.00 82.69 81 THR A N 1
ATOM 646 C CA . THR A 1 81 ? 10.744 -3.644 4.737 1.00 82.69 81 THR A CA 1
ATOM 647 C C . THR A 1 81 ? 9.794 -2.505 5.120 1.00 82.69 81 THR A C 1
ATOM 649 O O . THR A 1 81 ? 9.604 -2.219 6.300 1.00 82.69 81 THR A O 1
ATOM 652 N N . ILE A 1 82 ? 9.211 -1.811 4.138 1.00 76.62 82 ILE A N 1
ATOM 653 C CA . ILE A 1 82 ? 8.225 -0.752 4.395 1.00 76.62 82 ILE A CA 1
ATOM 654 C C . ILE A 1 82 ? 6.930 -1.358 4.940 1.00 76.62 82 ILE A C 1
ATOM 656 O O . ILE A 1 82 ? 6.371 -0.821 5.892 1.00 76.62 82 ILE A O 1
ATOM 660 N N . THR A 1 83 ? 6.464 -2.467 4.366 1.00 73.44 83 THR A N 1
ATOM 661 C CA . THR A 1 83 ? 5.267 -3.177 4.826 1.00 73.44 83 THR A CA 1
ATOM 662 C C . THR A 1 83 ? 5.426 -3.665 6.260 1.00 73.44 83 THR A C 1
ATOM 664 O O . THR A 1 83 ? 4.507 -3.472 7.052 1.00 73.44 83 THR A O 1
ATOM 667 N N . ASP A 1 84 ? 6.584 -4.218 6.619 1.00 77.00 84 ASP A N 1
ATOM 668 C CA . ASP A 1 84 ? 6.861 -4.653 7.988 1.00 77.00 84 ASP A CA 1
ATOM 669 C C . ASP A 1 84 ? 6.912 -3.461 8.949 1.00 77.00 84 ASP A C 1
ATOM 671 O O . ASP A 1 84 ? 6.224 -3.474 9.959 1.00 77.00 84 ASP A O 1
ATOM 675 N N . LYS A 1 85 ? 7.575 -2.354 8.583 1.00 80.12 85 LYS A N 1
ATOM 676 C CA . LYS A 1 85 ? 7.556 -1.125 9.402 1.00 80.12 85 LYS A CA 1
ATOM 677 C C . LYS A 1 85 ? 6.152 -0.561 9.610 1.00 80.12 85 LYS A C 1
ATOM 679 O O . LYS A 1 85 ? 5.850 -0.057 10.686 1.00 80.12 85 LYS A O 1
ATOM 684 N N . ILE A 1 86 ? 5.304 -0.594 8.582 1.00 72.19 86 ILE A N 1
ATOM 685 C CA . ILE A 1 86 ? 3.905 -0.165 8.700 1.00 72.19 86 ILE A CA 1
ATOM 686 C C . ILE A 1 86 ? 3.149 -1.108 9.636 1.00 72.19 86 ILE A C 1
ATOM 688 O O . ILE A 1 86 ? 2.384 -0.629 10.471 1.00 72.19 86 ILE A O 1
ATOM 692 N N . ARG A 1 87 ? 3.375 -2.423 9.526 1.00 74.50 87 ARG A N 1
ATOM 693 C CA . ARG A 1 87 ? 2.769 -3.422 10.412 1.00 74.50 87 ARG A CA 1
ATOM 694 C C . ARG A 1 87 ? 3.188 -3.199 11.863 1.00 74.50 87 ARG A C 1
ATOM 696 O O . ARG A 1 87 ? 2.313 -3.196 12.722 1.00 74.50 87 ARG A O 1
ATOM 703 N N . ASP A 1 88 ? 4.467 -2.948 12.114 1.00 76.38 88 ASP A N 1
ATOM 704 C CA . ASP A 1 88 ? 4.997 -2.673 13.451 1.00 76.38 88 ASP A CA 1
ATOM 705 C C . ASP A 1 88 ? 4.399 -1.379 14.014 1.00 76.38 88 ASP A C 1
ATOM 707 O O . ASP A 1 88 ? 3.894 -1.367 15.127 1.00 76.38 88 ASP A O 1
ATOM 711 N N . ILE A 1 89 ? 4.342 -0.294 13.233 1.00 72.62 89 ILE A N 1
ATOM 712 C CA . ILE A 1 89 ? 3.710 0.963 13.676 1.00 72.62 89 ILE A CA 1
ATOM 713 C C . ILE A 1 89 ? 2.221 0.762 13.990 1.00 72.62 89 ILE A C 1
ATOM 715 O O . ILE A 1 89 ? 1.723 1.290 14.984 1.00 72.62 89 ILE A O 1
ATOM 719 N N . TYR A 1 90 ? 1.500 0.022 13.147 1.00 63.94 90 TYR A N 1
ATOM 720 C CA . TYR A 1 90 ? 0.076 -0.231 13.353 1.00 63.94 90 TYR A CA 1
ATOM 721 C C . TYR A 1 90 ? -0.168 -1.093 14.600 1.00 63.94 90 TYR A C 1
ATOM 723 O O . TYR A 1 90 ? -1.033 -0.763 15.409 1.00 63.94 90 TYR A O 1
ATOM 731 N N . SER A 1 91 ? 0.636 -2.144 14.783 1.00 64.88 91 SER A N 1
ATOM 732 C CA . SER A 1 91 ? 0.495 -3.108 15.881 1.00 64.88 91 SER A CA 1
ATOM 733 C C . SER A 1 91 ? 0.988 -2.551 17.217 1.00 64.88 91 SER A C 1
ATOM 735 O O . SER A 1 91 ? 0.284 -2.668 18.214 1.00 64.88 91 SER A O 1
ATOM 737 N N . ASP A 1 92 ? 2.160 -1.912 17.242 1.00 63.78 92 ASP A N 1
ATOM 738 C CA . ASP A 1 92 ? 2.812 -1.478 18.484 1.00 63.78 92 ASP A CA 1
ATOM 739 C C . ASP A 1 92 ? 2.383 -0.089 18.945 1.00 63.78 92 ASP A C 1
ATOM 741 O O . ASP A 1 92 ? 2.489 0.203 20.128 1.00 63.78 92 ASP A O 1
ATOM 745 N N . LYS A 1 93 ? 1.938 0.792 18.039 1.00 62.09 93 LYS A N 1
ATOM 746 C CA . LYS A 1 93 ? 1.555 2.162 18.420 1.00 62.09 93 LYS A CA 1
ATOM 747 C C . LYS A 1 93 ? 0.062 2.376 18.337 1.00 62.09 93 LYS A C 1
ATOM 749 O O . LYS A 1 93 ? -0.553 2.768 19.309 1.00 62.09 93 LYS A O 1
ATOM 754 N N . ILE A 1 94 ? -0.557 2.109 17.192 1.00 59.94 94 ILE A N 1
ATOM 755 C CA . ILE A 1 94 ? -1.958 2.512 17.004 1.00 59.94 94 ILE A CA 1
ATOM 756 C C . ILE A 1 94 ? -2.915 1.593 17.772 1.00 59.94 94 ILE A C 1
ATOM 758 O O . ILE A 1 94 ? -3.788 2.088 18.479 1.00 59.94 94 ILE A O 1
ATOM 762 N N . ILE A 1 95 ? -2.743 0.272 17.659 1.00 60.75 95 ILE A N 1
ATOM 763 C CA . ILE A 1 95 ? -3.579 -0.692 18.387 1.00 60.75 95 ILE A CA 1
ATOM 764 C C . ILE A 1 95 ? -3.273 -0.635 19.890 1.00 60.75 95 ILE A C 1
ATOM 766 O O . ILE A 1 95 ? -4.199 -0.551 20.690 1.00 60.75 95 ILE A O 1
ATOM 770 N N . GLN A 1 96 ? -2.002 -0.616 20.301 1.00 62.34 96 GLN A N 1
ATOM 771 C CA . GLN A 1 96 ? -1.678 -0.591 21.734 1.00 62.34 96 GLN A CA 1
ATOM 772 C C . GLN A 1 96 ? -2.041 0.735 22.428 1.00 62.34 96 GLN A C 1
ATOM 774 O O . GLN A 1 96 ? -2.536 0.681 23.556 1.00 62.34 96 GLN A O 1
ATOM 779 N N . ASP A 1 97 ? -1.859 1.897 21.783 1.00 65.88 97 ASP A N 1
ATOM 780 C CA . ASP A 1 97 ? -2.098 3.198 22.432 1.00 65.88 97 ASP A CA 1
ATOM 781 C C . ASP A 1 97 ? -3.588 3.557 22.534 1.00 65.88 97 ASP A C 1
ATOM 783 O O . ASP A 1 97 ? -3.980 4.270 23.458 1.00 65.88 97 ASP A O 1
ATOM 787 N N . ILE A 1 98 ? -4.436 3.074 21.616 1.00 70.31 98 ILE A N 1
ATOM 788 C CA . ILE A 1 98 ? -5.881 3.340 21.639 1.00 70.31 98 ILE A CA 1
ATOM 789 C C . ILE A 1 98 ? -6.614 2.059 22.008 1.00 70.31 98 ILE A C 1
ATOM 791 O O . ILE A 1 98 ? -7.037 1.297 21.144 1.00 70.31 98 ILE A O 1
ATOM 795 N N . GLN A 1 99 ? -6.783 1.827 23.305 1.00 76.56 99 GLN A N 1
ATOM 796 C CA . GLN A 1 99 ? -7.532 0.677 23.804 1.00 76.56 99 GLN A CA 1
ATOM 797 C C . GLN A 1 99 ? -9.009 0.805 23.429 1.00 76.56 99 GLN A C 1
ATOM 799 O O . GLN A 1 99 ? -9.638 1.828 23.711 1.00 76.56 99 GLN A O 1
ATOM 804 N N . ILE A 1 100 ? -9.594 -0.245 22.841 1.00 80.88 100 ILE A N 1
ATOM 805 C CA . ILE A 1 100 ? -11.003 -0.192 22.428 1.00 80.88 100 ILE A CA 1
ATOM 806 C C . ILE A 1 100 ? -11.931 0.091 23.611 1.00 80.88 100 ILE A C 1
ATOM 808 O O . ILE A 1 100 ? -12.921 0.794 23.456 1.00 80.88 100 ILE A O 1
ATOM 812 N N . SER A 1 101 ? -11.568 -0.355 24.815 1.00 81.19 101 SER A N 1
ATOM 813 C CA . SER A 1 101 ? -12.303 -0.066 26.048 1.00 81.19 101 SER A CA 1
ATOM 814 C C . SER A 1 101 ? -12.507 1.435 26.280 1.00 81.19 101 SER A C 1
ATOM 816 O O . SER A 1 101 ? -13.605 1.840 26.651 1.00 81.19 101 SER A O 1
ATOM 818 N N . GLN A 1 102 ? -11.507 2.270 25.974 1.00 84.81 102 GLN A N 1
ATOM 819 C CA . GLN A 1 102 ? -11.602 3.731 26.088 1.00 84.81 102 GLN A CA 1
ATOM 820 C C . GLN A 1 102 ? -12.564 4.326 25.050 1.00 84.81 102 GLN A C 1
ATOM 822 O O . GLN A 1 102 ? -13.282 5.283 25.340 1.00 84.81 102 GLN A O 1
ATOM 827 N N . ILE A 1 103 ? -12.604 3.748 23.845 1.00 84.75 103 ILE A N 1
ATOM 828 C CA . ILE A 1 103 ? -13.562 4.134 22.802 1.00 84.75 103 ILE A CA 1
ATOM 829 C C . ILE A 1 103 ? -14.982 3.755 23.240 1.00 84.75 103 ILE A C 1
ATOM 831 O O . ILE A 1 103 ? -15.883 4.590 23.178 1.00 84.75 103 ILE A O 1
ATOM 835 N N . LEU A 1 104 ? -15.178 2.529 23.735 1.00 87.06 104 LEU A N 1
ATOM 836 C CA . LEU A 1 104 ? -16.477 2.037 24.201 1.00 87.06 104 LEU A CA 1
ATOM 837 C C . LEU A 1 104 ? -16.995 2.852 25.394 1.00 87.06 104 LEU A C 1
ATOM 839 O O . LEU A 1 104 ? -18.175 3.193 25.423 1.00 87.06 104 LEU A O 1
ATOM 843 N N . ASP A 1 105 ? -16.126 3.231 26.338 1.00 87.06 105 ASP A N 1
ATOM 844 C CA . ASP A 1 105 ? -16.469 4.130 27.450 1.00 87.06 105 ASP A CA 1
ATOM 845 C C . ASP A 1 105 ? -17.017 5.473 26.939 1.00 87.06 105 ASP A C 1
ATOM 847 O O . ASP A 1 105 ? -18.071 5.946 27.384 1.00 87.06 105 ASP A O 1
ATOM 851 N N . HIS A 1 106 ? -16.331 6.079 25.966 1.00 86.56 106 HIS A N 1
ATOM 852 C CA . HIS A 1 106 ? -16.747 7.349 25.378 1.00 86.56 106 HIS A CA 1
ATOM 853 C C . HIS A 1 106 ? -18.068 7.212 24.605 1.00 86.56 106 HIS A C 1
ATOM 855 O O . HIS A 1 106 ? -18.979 8.024 24.769 1.00 86.56 106 HIS A O 1
ATOM 861 N N . MET A 1 107 ? -18.216 6.151 23.813 1.00 87.06 107 MET A N 1
ATOM 862 C CA . MET A 1 107 ? -19.418 5.903 23.017 1.00 87.06 107 MET A CA 1
ATOM 863 C C . MET A 1 107 ? -20.641 5.567 23.875 1.00 87.06 107 MET A C 1
ATOM 865 O O . MET A 1 107 ? -21.732 6.047 23.569 1.00 87.06 107 MET A O 1
ATOM 869 N N . MET A 1 108 ? -20.476 4.826 24.977 1.00 88.12 108 MET A N 1
ATOM 870 C CA . MET A 1 108 ? -21.557 4.611 25.944 1.00 88.12 108 MET A CA 1
ATOM 871 C C . MET A 1 108 ? -21.949 5.912 26.653 1.00 88.12 108 MET A C 1
ATOM 873 O O . MET A 1 108 ? -23.137 6.167 26.837 1.00 88.12 108 MET A O 1
ATOM 877 N N . THR A 1 109 ? -20.978 6.768 27.006 1.00 89.56 109 THR A N 1
ATOM 878 C CA . THR A 1 109 ? -21.252 8.084 27.621 1.00 89.56 109 THR A CA 1
ATOM 879 C C . THR A 1 109 ? -22.131 8.955 26.721 1.00 89.56 109 THR A C 1
ATOM 881 O O . THR A 1 109 ? -22.999 9.682 27.203 1.00 89.56 109 THR A O 1
ATOM 884 N N . HIS A 1 110 ? -21.934 8.856 25.407 1.00 87.81 110 HIS A N 1
ATOM 885 C CA . HIS A 1 110 ? -22.700 9.592 24.406 1.00 87.81 110 HIS A CA 1
ATOM 886 C C . HIS A 1 110 ? -23.901 8.817 23.839 1.00 87.81 110 HIS A C 1
ATOM 888 O O . HIS A 1 110 ? -24.514 9.289 22.884 1.00 87.81 110 HIS A O 1
ATOM 894 N N . LEU A 1 111 ? -24.264 7.671 24.433 1.00 83.25 111 LEU A N 1
ATOM 895 C CA . LEU A 1 111 ? -25.396 6.821 24.031 1.00 83.25 111 LEU A CA 1
ATOM 896 C C . LEU A 1 111 ? -25.350 6.366 22.559 1.00 83.25 111 LEU A C 1
ATOM 898 O O . LEU A 1 111 ? -26.389 6.137 21.945 1.00 83.25 111 LEU A O 1
ATOM 902 N N . VAL A 1 112 ? -24.150 6.246 21.985 1.00 86.62 112 VAL A N 1
ATOM 903 C CA . VAL A 1 112 ? -23.949 5.781 20.601 1.00 86.62 112 VAL A CA 1
ATOM 904 C C . VAL A 1 112 ? -24.076 4.259 20.510 1.00 86.62 112 VAL A C 1
ATOM 906 O O . VAL A 1 112 ? -24.526 3.741 19.495 1.00 86.62 112 VAL A O 1
ATOM 909 N N . ILE A 1 113 ? -23.702 3.554 21.578 1.00 87.75 113 ILE A N 1
ATOM 910 C CA . ILE A 1 113 ? -23.823 2.099 21.720 1.00 87.75 113 ILE A CA 1
ATOM 911 C C . ILE A 1 113 ? -24.420 1.762 23.088 1.00 87.75 113 ILE A C 1
ATOM 913 O O . ILE A 1 113 ? -24.293 2.534 24.044 1.00 87.75 113 ILE A O 1
ATOM 917 N N . SER A 1 114 ? -25.057 0.601 23.187 1.00 90.88 114 SER A N 1
ATOM 918 C CA . SER A 1 114 ? -25.628 0.072 24.423 1.00 90.88 114 SER A CA 1
ATOM 919 C C . SER A 1 114 ? -24.619 -0.754 25.235 1.00 90.88 114 SER A C 1
ATOM 921 O O . SER A 1 114 ? -23.539 -1.126 24.773 1.00 90.88 114 SER A O 1
ATOM 923 N N . ALA A 1 115 ? -24.991 -1.081 26.476 1.00 89.62 115 ALA A N 1
ATOM 924 C CA . ALA A 1 115 ? -24.227 -2.012 27.307 1.00 89.62 115 ALA A CA 1
ATOM 925 C C . ALA A 1 115 ? -24.244 -3.456 26.763 1.00 89.62 115 ALA A C 1
ATOM 927 O O . ALA A 1 115 ? -23.390 -4.259 27.141 1.00 89.62 115 ALA A O 1
ATOM 928 N N . ASP A 1 116 ? -25.208 -3.792 25.904 1.00 91.25 116 ASP A N 1
ATOM 929 C CA . ASP A 1 116 ? -25.278 -5.091 25.230 1.00 91.25 116 ASP A CA 1
ATOM 930 C C . ASP A 1 116 ? -24.269 -5.128 24.080 1.00 91.25 116 ASP A C 1
ATOM 932 O O . ASP A 1 116 ? -23.418 -6.013 24.059 1.00 91.25 116 ASP A O 1
ATOM 936 N N . ASP A 1 117 ? -24.240 -4.079 23.252 1.00 89.00 117 ASP A N 1
ATOM 937 C CA . ASP A 1 117 ? -23.251 -3.905 22.177 1.00 89.00 117 ASP A CA 1
ATOM 938 C C . ASP A 1 117 ? -21.817 -3.988 22.712 1.00 89.00 117 ASP A C 1
ATOM 940 O O . ASP A 1 117 ? -20.958 -4.666 22.152 1.00 89.00 117 ASP A O 1
ATOM 944 N N . ARG A 1 118 ? -21.552 -3.344 23.856 1.00 90.38 118 ARG A N 1
ATOM 945 C CA . ARG A 1 118 ? -20.248 -3.437 24.520 1.00 90.38 118 ARG A CA 1
ATOM 946 C C . ARG A 1 118 ? -19.891 -4.871 24.902 1.00 90.38 118 ARG A C 1
ATOM 948 O O . ARG A 1 118 ? -18.752 -5.274 24.690 1.00 90.38 118 ARG A O 1
ATOM 955 N N . ARG A 1 119 ? -20.828 -5.625 25.484 1.00 91.31 119 ARG A N 1
ATOM 956 C CA . ARG A 1 119 ? -20.584 -7.017 25.893 1.00 91.31 119 ARG A CA 1
ATOM 957 C C . ARG A 1 119 ? -20.305 -7.909 24.691 1.00 91.31 119 ARG A C 1
ATOM 959 O O . ARG A 1 119 ? -19.419 -8.757 24.773 1.00 91.31 119 ARG A O 1
ATOM 966 N N . ASP A 1 120 ? -21.013 -7.683 23.593 1.00 91.56 120 ASP A N 1
ATOM 967 C CA . ASP A 1 120 ? -20.825 -8.424 22.350 1.00 91.56 120 ASP A CA 1
ATOM 968 C C . ASP A 1 120 ? -19.464 -8.113 21.707 1.00 91.56 120 ASP A C 1
ATOM 970 O O . ASP A 1 120 ? -18.785 -9.018 21.222 1.00 91.56 120 ASP A O 1
ATOM 974 N N . ILE A 1 121 ? -19.008 -6.858 21.775 1.00 88.50 121 ILE A N 1
ATOM 975 C CA . ILE A 1 121 ? -17.677 -6.449 21.304 1.00 88.50 121 ILE A CA 1
ATOM 976 C C . ILE A 1 121 ? -16.575 -7.003 22.218 1.00 88.50 121 ILE A C 1
ATOM 978 O O . ILE A 1 121 ? -15.615 -7.598 21.735 1.00 88.50 121 ILE A O 1
ATOM 982 N N . GLU A 1 122 ? -16.698 -6.862 23.539 1.00 90.44 122 GLU A N 1
ATOM 983 C CA . GLU A 1 122 ? -15.695 -7.332 24.510 1.00 90.44 122 GLU A CA 1
ATOM 984 C C . GLU A 1 122 ? -15.613 -8.867 24.601 1.00 90.44 122 GLU A C 1
ATOM 986 O O . GLU A 1 122 ? -14.646 -9.398 25.150 1.00 90.44 122 GLU A O 1
ATOM 991 N N . HIS A 1 123 ? -16.572 -9.597 24.017 1.00 91.31 123 HIS A N 1
ATOM 992 C CA . HIS A 1 123 ? -16.505 -11.052 23.879 1.00 91.31 123 HIS A CA 1
ATOM 993 C C . HIS A 1 123 ? -15.309 -11.515 23.027 1.00 91.31 123 HIS A C 1
ATOM 995 O O . HIS A 1 123 ? -14.808 -12.629 23.211 1.00 91.31 123 HIS A O 1
ATOM 1001 N N . TYR A 1 124 ? -14.821 -10.676 22.106 1.00 89.25 124 TYR A N 1
ATOM 1002 C CA . TYR A 1 124 ? -13.672 -11.010 21.269 1.00 89.25 124 TYR A CA 1
ATOM 1003 C C . TYR A 1 124 ? -12.346 -10.806 22.024 1.00 89.25 124 TYR A C 1
ATOM 1005 O O . TYR A 1 124 ? -12.126 -9.743 22.602 1.00 89.25 124 TYR A O 1
ATOM 1013 N N . PRO A 1 125 ? -11.413 -11.779 21.993 1.00 82.56 125 PRO A N 1
ATOM 1014 C CA . PRO A 1 125 ? -10.176 -11.719 22.777 1.00 82.56 125 PRO A CA 1
ATOM 1015 C C . PRO A 1 125 ? -9.091 -10.817 22.171 1.00 82.56 125 PRO A C 1
ATOM 1017 O O . PRO A 1 125 ? -8.127 -10.477 22.855 1.00 82.56 125 PRO A O 1
ATOM 1020 N N . ARG A 1 126 ? -9.197 -10.463 20.885 1.00 83.94 126 ARG A N 1
ATOM 1021 C CA . ARG A 1 126 ? -8.214 -9.630 20.183 1.00 83.94 126 ARG A CA 1
ATOM 1022 C C . ARG A 1 126 ? -8.821 -8.287 19.825 1.00 83.94 126 ARG A C 1
ATOM 1024 O O . ARG A 1 126 ? -9.910 -8.235 19.265 1.00 83.94 126 ARG A O 1
ATOM 1031 N N . GLN A 1 127 ? -8.055 -7.224 20.030 1.00 82.69 127 GLN A N 1
ATOM 1032 C CA . GLN A 1 127 ? -8.485 -5.866 19.714 1.00 82.69 127 GLN A CA 1
ATOM 1033 C C . GLN A 1 127 ? -8.823 -5.661 18.229 1.00 82.69 127 GLN A C 1
ATOM 1035 O O . GLN A 1 127 ? -9.736 -4.907 17.916 1.00 82.69 127 GLN A O 1
ATOM 1040 N N . ASP A 1 128 ? -8.159 -6.374 17.313 1.00 82.31 128 ASP A N 1
ATOM 1041 C CA . ASP A 1 128 ? -8.494 -6.353 15.879 1.00 82.31 128 ASP A CA 1
ATOM 1042 C C . ASP A 1 128 ? -9.936 -6.820 15.618 1.00 82.31 128 ASP A C 1
ATOM 1044 O O . ASP A 1 128 ? -10.669 -6.212 14.837 1.00 82.31 128 ASP A O 1
ATOM 1048 N N . ASP A 1 129 ? -10.345 -7.891 16.301 1.00 86.19 129 ASP A N 1
ATOM 1049 C CA . ASP A 1 129 ? -11.676 -8.483 16.176 1.00 86.19 129 ASP A CA 1
ATOM 1050 C C . ASP A 1 129 ? -12.724 -7.603 16.874 1.00 86.19 129 ASP A C 1
ATOM 1052 O O . ASP A 1 129 ? -13.810 -7.388 16.339 1.00 86.19 129 ASP A O 1
ATOM 1056 N N . GLN A 1 130 ? -12.362 -7.005 18.014 1.00 87.31 130 GLN A N 1
ATOM 1057 C CA . GLN A 1 130 ? -13.190 -6.018 18.710 1.00 87.31 130 GLN A CA 1
ATOM 1058 C C . GLN A 1 130 ? -13.420 -4.762 17.844 1.00 87.31 130 GLN A C 1
ATOM 1060 O O . GLN A 1 130 ? -14.550 -4.298 17.711 1.00 87.31 130 GLN A O 1
ATOM 1065 N N . ASN A 1 131 ? -12.370 -4.232 17.203 1.00 83.69 131 ASN A N 1
ATOM 1066 C 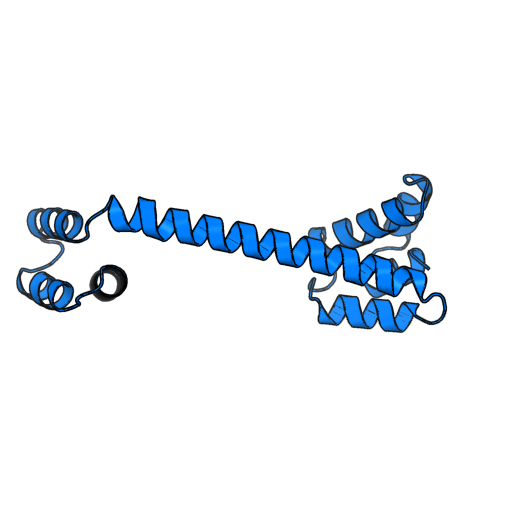CA . ASN A 1 131 ? -12.450 -3.067 16.313 1.00 83.69 131 ASN A CA 1
ATOM 1067 C C . ASN A 1 131 ? -13.360 -3.350 15.117 1.00 83.69 131 ASN A C 1
ATOM 1069 O O . ASN A 1 131 ? -14.124 -2.485 14.696 1.00 83.69 131 ASN A O 1
ATOM 1073 N N . LYS A 1 132 ? -13.288 -4.569 14.577 1.00 85.56 132 LYS A N 1
ATOM 1074 C CA . LYS A 1 132 ? -14.163 -5.006 13.494 1.00 85.56 132 LYS A CA 1
ATOM 1075 C C . LYS A 1 132 ? -15.626 -5.072 13.941 1.00 85.56 132 LYS A C 1
ATOM 1077 O O . LYS A 1 132 ? -16.473 -4.506 13.261 1.00 85.56 132 LYS A O 1
ATOM 1082 N N . ALA A 1 133 ? -15.905 -5.686 15.091 1.00 86.94 133 ALA A N 1
ATOM 1083 C CA . ALA A 1 133 ? -17.257 -5.761 15.644 1.00 86.94 133 ALA A CA 1
ATOM 1084 C C . ALA A 1 133 ? -17.850 -4.368 15.922 1.00 86.94 133 ALA A C 1
ATOM 1086 O O . ALA A 1 133 ? -19.018 -4.127 15.642 1.00 86.94 133 ALA A O 1
ATOM 1087 N N . LEU A 1 134 ? -17.035 -3.427 16.410 1.00 85.62 134 LEU A N 1
ATOM 1088 C CA . LEU A 1 134 ? -17.455 -2.039 16.596 1.00 85.62 134 LEU A CA 1
ATOM 1089 C C . LEU A 1 134 ? -17.814 -1.354 15.268 1.00 85.62 134 LEU A C 1
ATOM 1091 O O . LEU A 1 134 ? -18.819 -0.650 15.195 1.00 85.62 134 LEU A O 1
ATOM 1095 N N . LEU A 1 135 ? -17.011 -1.550 14.218 1.00 83.81 135 LEU A N 1
ATOM 1096 C CA . LEU A 1 135 ? -17.303 -0.988 12.896 1.00 83.81 135 LEU A CA 1
ATOM 1097 C C . LEU A 1 135 ? -18.620 -1.525 12.324 1.00 83.81 135 LEU A C 1
ATOM 1099 O O . LEU A 1 135 ? -19.365 -0.737 11.752 1.00 83.81 135 LEU A O 1
ATOM 1103 N N . ASP A 1 136 ? -18.924 -2.809 12.531 1.00 84.56 136 ASP A N 1
ATOM 1104 C CA . ASP A 1 136 ? -20.167 -3.444 12.066 1.00 84.56 136 ASP A CA 1
ATOM 1105 C C . ASP A 1 136 ? -21.434 -2.881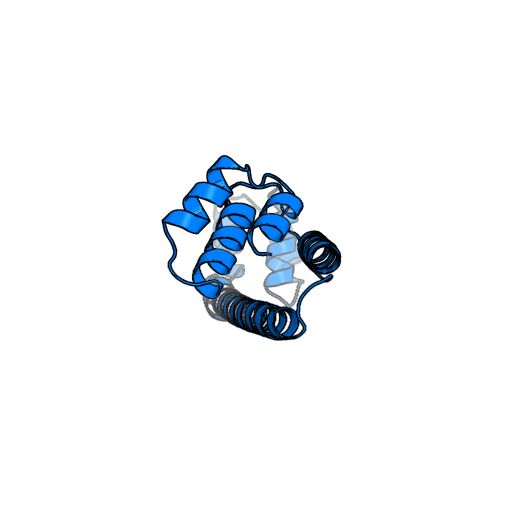 12.752 1.00 84.56 136 ASP A C 1
ATOM 1107 O O . ASP A 1 136 ? -22.539 -3.051 12.242 1.00 84.56 136 ASP A O 1
ATOM 1111 N N . ILE A 1 137 ? -21.293 -2.217 13.906 1.00 82.44 137 ILE A N 1
ATOM 1112 C CA . ILE A 1 137 ? -22.402 -1.584 14.644 1.00 82.44 137 ILE A CA 1
ATOM 1113 C C . ILE A 1 137 ? -22.586 -0.116 14.231 1.00 82.44 137 ILE A C 1
ATOM 1115 O O . ILE A 1 137 ? -23.703 0.401 14.235 1.00 82.44 137 ILE A O 1
ATOM 1119 N N . VAL A 1 138 ? -21.489 0.576 13.908 1.00 73.62 138 VAL A N 1
ATOM 1120 C CA . VAL A 1 138 ? -21.472 2.032 13.683 1.00 73.62 138 VAL A CA 1
ATOM 1121 C C . VAL A 1 138 ? -21.671 2.418 12.210 1.00 73.62 138 VAL A C 1
ATOM 1123 O O . VAL A 1 138 ? -22.144 3.526 11.945 1.00 73.62 138 VAL A O 1
ATOM 1126 N N . ILE A 1 139 ? -21.290 1.552 11.261 1.00 65.56 139 ILE A N 1
ATOM 1127 C CA . ILE A 1 139 ? -21.345 1.789 9.802 1.00 65.56 139 ILE A CA 1
ATOM 1128 C C . ILE A 1 139 ? -22.475 0.977 9.171 1.00 65.56 139 ILE A C 1
ATOM 1130 O O . ILE A 1 139 ? -23.247 1.582 8.390 1.00 65.56 139 ILE A O 1
#

pLDDT: mean 76.91, std 10.19, range [50.28, 91.56]

Secondary structure (DSSP, 8-state):
-HHHHHHHTT--HHHHHHHHHH-SSHHHHHHHHHHHHHHH-SS---HHHHHHHHHHH-SS-HHHHHHHHHHHHHHHHHHHHHHHHHHHHIIIIIIHHS-HHHHHHHHHHTTSS-HHHHHHHHTSSSHHHHHHHHHHHH-

Radius of gyration: 25.05 Å; chains: 1; bounding box: 50×26×57 Å